Protein AF-A0A4U5NEW1-F1 (afdb_monomer_lite)

Foldseek 3Di:
DCVVVLVVLVVLLVVLVVVLVVLVCQQQDFALDQDQPPPVDDPDRPRGRHGLQDDDDPDPDDDDPDDPVVSVVSSVVVVVPDDPLSVLLVVLSVVLSVLSVVLNVLSVVQSVPPPPNDPSVVVNVVSVVSSVVSNVSSVVSSVVVVVVVD

pLDDT: mean 70.05, std 15.74, range [39.03, 91.56]

Secondary structure (DSSP, 8-state):
--HHHHHHHHHHHHHHHHHHHHHHHHHHSTTSEEE----SSS-----EEEPTT----S--SS-----HHHHHHHHHHHHHTS-HHHHHHHHHHHHHHHHHHHHHHHHHHHHH-TT--TTTTTHHHHHHHHHHHHHHHHHHHHHHHHHHT-

Organism: Steinernema carpocapsae (NCBI:txid34508)

Structure (mmCIF, N/CA/C/O backbone):
data_AF-A0A4U5NEW1-F1
#
_entry.id   AF-A0A4U5NEW1-F1
#
loop_
_atom_site.group_PDB
_atom_site.id
_atom_site.type_symbol
_atom_site.label_atom_id
_atom_site.label_alt_id
_atom_site.label_comp_id
_atom_site.label_asym_id
_atom_site.label_entity_id
_atom_site.label_seq_id
_atom_site.pdbx_PDB_ins_code
_atom_site.Cartn_x
_atom_site.Cartn_y
_atom_site.Cartn_z
_atom_site.occupancy
_atom_site.B_iso_or_equiv
_atom_site.auth_seq_id
_atom_site.auth_comp_id
_atom_site.auth_asym_id
_atom_site.auth_atom_id
_atom_site.pdbx_PDB_model_num
ATOM 1 N N . MET A 1 1 ? -23.342 -4.145 26.978 1.00 48.12 1 MET A N 1
ATOM 2 C CA . MET A 1 1 ? -23.518 -4.349 25.518 1.00 48.12 1 MET A CA 1
ATOM 3 C C . MET A 1 1 ? -22.316 -3.891 24.665 1.00 48.12 1 MET A C 1
ATOM 5 O O . MET A 1 1 ? -22.444 -3.821 23.452 1.00 48.12 1 MET A O 1
ATOM 9 N N . CYS A 1 2 ? -21.121 -3.657 25.234 1.00 52.91 2 CYS A N 1
ATOM 10 C CA . CYS A 1 2 ? -19.933 -3.249 24.455 1.00 52.91 2 CYS A CA 1
ATOM 11 C C . CYS A 1 2 ? -19.065 -4.418 23.948 1.00 52.91 2 CYS A C 1
ATOM 13 O O . CYS A 1 2 ? -18.271 -4.227 23.031 1.00 52.91 2 CYS A O 1
ATOM 15 N N . ILE A 1 3 ? -19.235 -5.623 24.505 1.00 52.75 3 ILE A N 1
ATOM 16 C CA . ILE A 1 3 ? -18.401 -6.805 24.215 1.00 52.75 3 ILE A CA 1
ATOM 17 C C . ILE A 1 3 ? -18.507 -7.270 22.756 1.00 52.75 3 ILE A C 1
ATOM 19 O O . ILE A 1 3 ? -17.480 -7.499 22.122 1.00 52.75 3 ILE A O 1
ATOM 23 N N . CYS A 1 4 ? -19.714 -7.313 22.178 1.00 54.91 4 CYS A N 1
ATOM 24 C CA . CYS A 1 4 ? -19.883 -7.719 20.777 1.00 54.91 4 CYS A CA 1
ATOM 25 C C . CYS A 1 4 ? -19.246 -6.721 19.797 1.00 54.91 4 CYS A C 1
ATOM 27 O O . CYS A 1 4 ? -18.797 -7.101 18.721 1.00 54.91 4 CYS A O 1
ATOM 29 N N . SER A 1 5 ? -19.169 -5.442 20.174 1.00 67.88 5 SER A N 1
ATOM 30 C CA . SER A 1 5 ? -18.592 -4.411 19.314 1.00 67.88 5 SER A CA 1
ATOM 31 C C . SER A 1 5 ? -17.078 -4.260 19.488 1.00 67.88 5 SER A C 1
ATOM 33 O O . SER A 1 5 ? -16.400 -3.857 18.548 1.00 67.88 5 SER A O 1
ATOM 35 N N . PHE A 1 6 ? -16.534 -4.644 20.645 1.00 70.69 6 PHE A N 1
ATOM 36 C CA . PHE A 1 6 ? -15.090 -4.74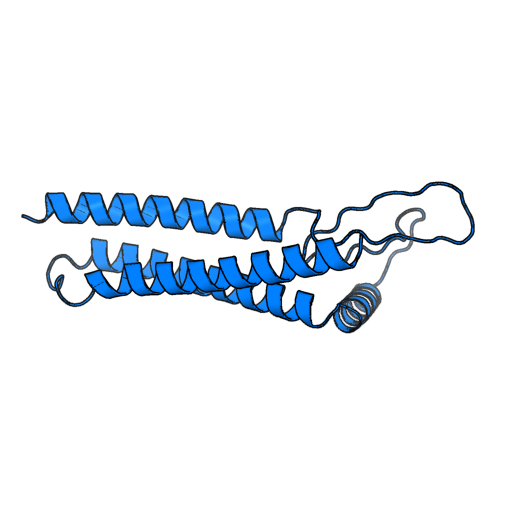6 20.852 1.00 70.69 6 PHE A CA 1
ATOM 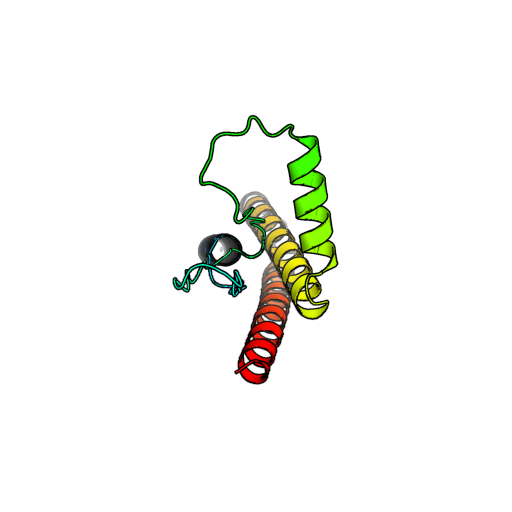37 C C . PHE A 1 6 ? -14.489 -5.875 20.009 1.00 70.69 6 PHE A C 1
ATOM 39 O O . PHE A 1 6 ? -13.504 -5.659 19.311 1.00 70.69 6 PHE A O 1
ATOM 46 N N . LEU A 1 7 ? -15.134 -7.049 19.987 1.00 77.75 7 LEU A N 1
ATOM 47 C CA . LEU A 1 7 ? -14.669 -8.184 19.185 1.00 77.75 7 LEU A CA 1
ATOM 48 C C . LEU A 1 7 ? -14.633 -7.843 17.685 1.00 77.75 7 LEU A C 1
ATOM 50 O O . LEU A 1 7 ? -13.648 -8.136 17.015 1.00 77.75 7 LEU A O 1
ATOM 54 N N . GLY A 1 8 ? -15.655 -7.144 17.177 1.00 76.50 8 GLY A N 1
ATOM 55 C CA . GLY A 1 8 ? -15.681 -6.671 15.789 1.00 76.50 8 GLY A CA 1
ATOM 56 C C . GLY A 1 8 ? -14.566 -5.670 15.457 1.00 76.50 8 GLY A C 1
ATOM 57 O O . GLY A 1 8 ? -13.938 -5.788 14.409 1.00 76.50 8 GLY A O 1
ATOM 58 N N . GLN A 1 9 ? -14.269 -4.724 16.356 1.00 77.38 9 GLN A N 1
ATOM 59 C CA . GLN A 1 9 ? -13.165 -3.769 16.172 1.00 77.38 9 GLN A CA 1
ATOM 60 C C . GLN A 1 9 ? -11.793 -4.455 16.204 1.00 77.38 9 GLN A C 1
ATOM 62 O O . GLN A 1 9 ? -10.928 -4.107 15.404 1.00 77.38 9 GLN A O 1
ATOM 67 N N . VAL A 1 10 ? -11.600 -5.449 17.078 1.00 83.69 10 VAL A N 1
ATOM 68 C CA . VAL A 1 10 ? -10.350 -6.225 17.158 1.00 83.69 10 VAL A CA 1
ATOM 69 C C . VAL A 1 10 ? -10.138 -7.051 15.892 1.00 83.69 10 VAL A C 1
ATOM 71 O O . VAL A 1 10 ? -9.051 -7.018 15.321 1.00 83.69 10 VAL A O 1
ATOM 74 N N . VAL A 1 11 ? -11.174 -7.750 15.415 1.00 86.50 11 VAL A N 1
ATOM 75 C CA . VAL A 1 11 ? -11.093 -8.538 14.175 1.00 86.50 11 VAL A CA 1
ATOM 76 C C . VAL A 1 11 ? -10.828 -7.632 12.973 1.00 86.50 11 VAL A C 1
ATOM 78 O O . VAL A 1 11 ? -9.959 -7.939 12.162 1.00 86.50 11 VAL A O 1
ATOM 81 N N . PHE A 1 12 ? -11.515 -6.490 12.874 1.00 84.12 12 PHE A N 1
ATOM 82 C CA . PHE A 1 12 ? -11.267 -5.519 11.808 1.00 84.12 12 PHE A CA 1
ATOM 83 C C . PHE A 1 12 ? -9.840 -4.960 11.860 1.00 84.12 12 PHE A C 1
ATOM 85 O O . PHE A 1 12 ? -9.159 -4.928 10.840 1.00 84.12 12 PHE A O 1
ATOM 92 N N . GLY A 1 13 ? -9.361 -4.571 13.045 1.00 85.12 13 GLY A N 1
ATOM 93 C CA . GLY A 1 13 ? -7.995 -4.084 13.227 1.00 85.12 13 GLY A CA 1
ATOM 94 C C . GLY A 1 13 ? -6.949 -5.124 12.824 1.00 85.12 13 GLY A C 1
ATOM 95 O O . GLY A 1 13 ? -6.005 -4.791 12.113 1.00 85.12 13 GLY A O 1
ATOM 96 N N . ALA A 1 14 ? -7.145 -6.391 13.205 1.00 88.88 14 ALA A N 1
ATOM 97 C CA . ALA A 1 14 ? -6.269 -7.490 12.804 1.00 88.88 14 ALA A CA 1
ATOM 98 C C . ALA A 1 14 ? -6.264 -7.697 11.280 1.00 88.88 14 ALA A C 1
ATOM 100 O O . ALA A 1 14 ? -5.195 -7.812 10.684 1.00 88.88 14 ALA A O 1
ATOM 101 N N . LEU A 1 15 ? -7.437 -7.686 10.639 1.00 88.81 15 LEU A N 1
ATOM 102 C CA . LEU A 1 15 ? -7.554 -7.795 9.182 1.00 88.81 15 LEU A CA 1
ATOM 103 C C . LEU A 1 15 ? -6.855 -6.638 8.458 1.00 88.81 15 LEU A C 1
ATOM 105 O O . LEU A 1 15 ? -6.128 -6.878 7.498 1.00 88.81 15 LEU A O 1
ATOM 109 N N . MET A 1 16 ? -7.020 -5.402 8.933 1.00 86.19 16 MET A N 1
ATOM 110 C CA . MET A 1 16 ? -6.350 -4.232 8.352 1.00 86.19 16 MET A CA 1
ATOM 111 C C . MET A 1 16 ? -4.830 -4.282 8.541 1.00 86.19 16 MET A C 1
ATOM 113 O O . MET A 1 16 ? -4.093 -3.878 7.649 1.00 86.19 16 MET A O 1
ATOM 117 N N . LEU A 1 17 ? -4.344 -4.821 9.664 1.00 89.81 17 LEU A N 1
ATOM 118 C CA . LEU A 1 17 ? -2.912 -5.049 9.887 1.00 89.81 17 LEU A CA 1
ATOM 119 C C . LEU A 1 17 ? -2.332 -6.055 8.887 1.00 89.81 17 LEU A C 1
ATOM 121 O O . LEU A 1 17 ? -1.254 -5.831 8.338 1.00 89.81 17 LEU A O 1
ATOM 125 N N . VAL A 1 18 ? -3.055 -7.149 8.632 1.00 91.56 18 VAL A N 1
ATOM 126 C CA . VAL A 1 18 ? -2.673 -8.140 7.618 1.00 91.56 18 VAL A CA 1
ATOM 127 C C . VAL A 1 18 ? -2.684 -7.515 6.223 1.00 91.56 18 VAL A C 1
ATOM 129 O O . VAL A 1 18 ? -1.733 -7.719 5.472 1.00 91.56 18 VAL A O 1
ATOM 132 N N . ALA A 1 19 ? -3.710 -6.726 5.890 1.00 88.62 19 ALA A N 1
ATOM 133 C CA . ALA A 1 19 ? -3.795 -6.018 4.613 1.00 88.62 19 ALA A CA 1
ATOM 134 C C . ALA A 1 19 ? -2.608 -5.066 4.413 1.00 88.62 19 ALA A C 1
ATOM 136 O O . ALA A 1 19 ? -1.917 -5.177 3.408 1.00 88.62 19 ALA A O 1
ATOM 137 N N . LEU A 1 20 ? -2.285 -4.240 5.411 1.00 89.38 20 LEU A N 1
ATOM 138 C CA . LEU A 1 20 ? -1.128 -3.344 5.366 1.00 89.38 20 LEU A CA 1
ATOM 139 C C . LEU A 1 20 ? 0.189 -4.110 5.207 1.00 89.38 20 LEU A C 1
ATOM 141 O O . LEU A 1 20 ? 1.051 -3.713 4.422 1.00 89.38 20 LEU A O 1
ATOM 145 N N . GLY A 1 21 ? 0.342 -5.237 5.907 1.00 90.88 21 GLY A N 1
ATOM 146 C CA . GLY A 1 21 ? 1.490 -6.125 5.739 1.00 90.88 21 GLY A CA 1
ATOM 147 C C . GLY A 1 21 ? 1.609 -6.648 4.307 1.00 90.88 21 GLY A C 1
ATOM 148 O O . GLY A 1 21 ? 2.686 -6.582 3.719 1.00 90.88 21 GLY A O 1
ATOM 149 N N . LEU A 1 22 ? 0.505 -7.109 3.717 1.00 89.38 22 LEU A N 1
ATOM 150 C CA . LEU A 1 22 ? 0.462 -7.572 2.329 1.00 89.38 22 LEU A CA 1
ATOM 151 C C . LEU A 1 22 ? 0.746 -6.440 1.336 1.00 89.38 22 LEU A C 1
ATOM 153 O O . LEU A 1 22 ? 1.521 -6.645 0.404 1.00 89.38 22 LEU A O 1
ATOM 157 N N . THR A 1 23 ? 0.184 -5.249 1.543 1.00 87.56 23 THR A N 1
ATOM 158 C CA . THR A 1 23 ? 0.423 -4.072 0.702 1.00 87.56 23 THR A CA 1
ATOM 159 C C . THR A 1 23 ? 1.901 -3.688 0.742 1.00 87.56 23 THR A C 1
ATOM 161 O O . THR A 1 23 ? 2.528 -3.588 -0.312 1.00 87.56 23 THR A O 1
ATOM 164 N N . LEU A 1 24 ? 2.512 -3.588 1.928 1.00 87.31 24 LEU A N 1
ATOM 165 C CA . LEU A 1 24 ? 3.947 -3.328 2.070 1.00 87.31 24 LEU A CA 1
ATOM 166 C C . LEU A 1 24 ? 4.787 -4.415 1.401 1.00 87.31 24 LEU A C 1
ATOM 168 O O . LEU A 1 24 ? 5.634 -4.100 0.568 1.00 87.31 24 LEU A O 1
ATOM 172 N N . VAL A 1 25 ? 4.537 -5.691 1.703 1.00 86.75 25 VAL A N 1
ATOM 173 C CA . VAL A 1 25 ? 5.268 -6.803 1.079 1.00 86.75 25 VAL A CA 1
ATOM 174 C C . VAL A 1 25 ? 5.137 -6.740 -0.437 1.00 86.75 25 VAL A C 1
ATOM 176 O O . VAL A 1 25 ? 6.139 -6.908 -1.122 1.00 86.75 25 VAL A O 1
ATOM 179 N N . SER A 1 26 ? 3.959 -6.426 -0.980 1.00 82.62 26 SER A N 1
ATOM 180 C CA . SER A 1 26 ? 3.765 -6.294 -2.425 1.00 82.62 26 SER A CA 1
ATOM 181 C C . SER A 1 26 ? 4.604 -5.162 -3.019 1.00 82.62 26 SER A C 1
ATOM 183 O O . SER A 1 26 ? 5.227 -5.362 -4.056 1.00 82.62 26 SER A O 1
ATOM 185 N N . ILE A 1 27 ? 4.713 -4.022 -2.333 1.00 80.00 27 ILE A N 1
ATOM 186 C CA . ILE A 1 27 ? 5.537 -2.880 -2.751 1.00 80.00 27 ILE A CA 1
ATOM 187 C C . ILE A 1 27 ? 7.027 -3.260 -2.771 1.00 80.00 27 ILE A C 1
ATOM 189 O O . ILE A 1 27 ? 7.764 -2.880 -3.687 1.00 80.00 27 ILE A O 1
ATOM 193 N N . PHE A 1 28 ? 7.460 -4.027 -1.768 1.00 75.31 28 PHE A N 1
ATOM 194 C CA . PHE A 1 28 ? 8.837 -4.497 -1.620 1.00 75.31 28 PHE A CA 1
ATOM 195 C C . PHE A 1 28 ? 9.162 -5.720 -2.484 1.00 75.31 28 PHE A C 1
ATOM 197 O O . PHE A 1 28 ? 10.338 -6.000 -2.712 1.00 75.31 28 PHE A O 1
ATOM 204 N N . THR A 1 29 ? 8.155 -6.443 -2.974 1.00 77.56 29 THR A N 1
ATOM 205 C CA . THR A 1 29 ? 8.364 -7.684 -3.719 1.00 77.56 29 THR A CA 1
ATOM 206 C C . THR A 1 29 ? 9.011 -7.379 -5.071 1.00 77.56 29 THR A C 1
ATOM 208 O O . THR A 1 29 ? 8.450 -6.614 -5.862 1.00 77.56 29 THR A O 1
ATOM 211 N N . PRO A 1 30 ? 10.178 -7.976 -5.371 1.00 62.28 30 PRO A N 1
ATOM 212 C CA . PRO A 1 30 ? 10.779 -7.887 -6.690 1.00 62.28 30 PRO A CA 1
ATOM 213 C C . PRO A 1 30 ? 9.932 -8.673 -7.695 1.00 62.28 30 PRO A C 1
ATOM 215 O O . PRO A 1 30 ? 9.665 -9.854 -7.493 1.00 62.28 30 PRO A O 1
ATOM 218 N N . GLY A 1 31 ? 9.503 -8.033 -8.783 1.00 64.12 31 GLY A N 1
ATOM 219 C CA . GLY A 1 31 ? 8.682 -8.692 -9.808 1.00 64.12 31 GLY A CA 1
ATOM 220 C C . GLY A 1 31 ? 7.733 -7.775 -10.571 1.00 64.12 31 GLY A C 1
ATOM 221 O O . GLY A 1 31 ? 7.119 -8.214 -11.538 1.00 64.12 31 GLY A O 1
ATOM 222 N N . TRP A 1 32 ? 7.627 -6.502 -10.182 1.00 63.62 32 TRP A N 1
ATOM 223 C CA . TRP A 1 32 ? 6.761 -5.547 -10.872 1.00 63.62 32 TRP A CA 1
ATOM 224 C C . TRP A 1 32 ? 7.306 -5.154 -12.244 1.00 63.62 32 TRP A C 1
ATOM 226 O O . TRP A 1 32 ? 6.544 -5.027 -13.199 1.00 63.62 32 TRP A O 1
ATOM 236 N N . SER A 1 33 ? 8.620 -5.003 -12.376 1.00 56.47 33 SER A N 1
ATOM 237 C CA . SER A 1 33 ? 9.273 -4.750 -13.657 1.00 56.47 33 SER A CA 1
ATOM 238 C C . SER A 1 33 ? 10.390 -5.763 -13.886 1.00 56.47 33 SER A C 1
ATOM 240 O O . SER A 1 33 ? 11.241 -5.991 -13.025 1.00 56.47 33 SER A O 1
ATOM 242 N N . GLN A 1 34 ? 10.376 -6.379 -15.069 1.00 52.97 34 GLN A N 1
ATOM 243 C CA . GLN A 1 34 ? 11.528 -7.105 -15.590 1.00 52.97 34 GLN A CA 1
ATOM 244 C C . GLN A 1 34 ? 12.299 -6.134 -16.472 1.00 52.97 34 GLN A C 1
ATOM 246 O O . GLN A 1 34 ? 11.890 -5.840 -17.597 1.00 52.97 34 GLN A O 1
ATOM 251 N N . LEU A 1 35 ? 13.395 -5.589 -15.951 1.00 51.41 35 LEU A N 1
ATOM 252 C CA . LEU A 1 35 ? 14.343 -4.884 -16.801 1.00 51.41 35 LEU A CA 1
ATOM 253 C C . LEU A 1 35 ? 15.081 -5.949 -17.609 1.00 51.41 35 LEU A C 1
ATOM 255 O O . LEU A 1 35 ? 15.934 -6.663 -17.089 1.00 51.41 35 LEU A O 1
ATOM 259 N N . LYS A 1 36 ? 14.732 -6.074 -18.890 1.00 41.78 36 LYS A N 1
ATOM 260 C CA . LYS A 1 36 ? 15.524 -6.848 -19.841 1.00 41.78 36 LYS A CA 1
ATOM 261 C C . LYS A 1 36 ? 16.776 -6.030 -20.150 1.00 41.78 36 LYS A C 1
ATOM 263 O O . LYS A 1 36 ? 16.767 -5.219 -21.075 1.00 41.78 36 LYS A O 1
ATOM 268 N N . ALA A 1 37 ? 17.824 -6.194 -19.348 1.00 44.44 37 ALA A N 1
ATOM 269 C CA . ALA A 1 37 ? 19.137 -5.651 -19.659 1.00 44.44 37 ALA A CA 1
ATOM 270 C C . ALA A 1 37 ? 19.623 -6.316 -20.956 1.00 44.44 37 ALA A C 1
ATOM 272 O O . ALA A 1 37 ? 20.138 -7.428 -20.956 1.00 44.44 37 ALA A O 1
ATOM 273 N N . THR A 1 38 ? 19.372 -5.668 -22.096 1.00 39.03 38 THR A N 1
ATOM 274 C CA . THR A 1 38 ? 19.997 -6.044 -23.365 1.00 39.03 38 THR A CA 1
ATOM 275 C C . THR A 1 38 ? 21.358 -5.374 -23.372 1.00 39.03 38 THR A C 1
ATOM 277 O O . THR A 1 38 ? 21.545 -4.318 -23.969 1.00 39.03 38 THR A O 1
ATOM 280 N N . SER A 1 39 ? 22.291 -5.959 -22.628 1.00 42.78 39 SER A N 1
ATOM 281 C CA . SER A 1 39 ? 23.706 -5.694 -22.827 1.00 42.78 39 SER A CA 1
ATOM 282 C C . SER A 1 39 ? 24.051 -6.321 -24.170 1.00 42.78 39 SER A C 1
ATOM 284 O O . SER A 1 39 ? 24.006 -7.538 -24.328 1.00 42.78 39 SER A O 1
ATOM 286 N N . THR A 1 40 ? 24.308 -5.494 -25.179 1.00 42.22 40 THR A N 1
ATOM 287 C CA . THR A 1 40 ? 24.610 -5.922 -26.555 1.00 42.22 40 THR A CA 1
ATOM 288 C C . THR A 1 40 ? 25.927 -6.701 -26.680 1.00 42.22 40 THR A C 1
ATOM 290 O O . THR A 1 40 ? 26.325 -7.051 -27.783 1.00 42.22 40 THR A O 1
ATOM 293 N N . ASP A 1 41 ? 26.590 -7.007 -25.570 1.00 42.91 41 ASP A N 1
ATOM 294 C CA . ASP A 1 41 ? 27.823 -7.770 -25.493 1.00 42.91 41 ASP A CA 1
ATOM 295 C C . ASP A 1 41 ? 27.790 -8.523 -24.150 1.00 42.91 41 ASP A C 1
ATOM 297 O O . ASP A 1 41 ? 27.515 -7.910 -23.123 1.00 42.91 41 ASP A O 1
ATOM 301 N N . ILE A 1 42 ? 28.044 -9.836 -24.155 1.00 44.38 42 ILE A N 1
ATOM 302 C CA . ILE A 1 42 ? 27.890 -10.817 -23.052 1.00 44.38 42 ILE A CA 1
ATOM 303 C C . ILE A 1 42 ? 26.503 -11.498 -23.013 1.00 44.38 42 ILE A C 1
ATOM 305 O O . ILE A 1 42 ? 25.493 -10.983 -22.536 1.00 44.38 42 ILE A O 1
ATOM 309 N N . LYS A 1 43 ? 26.489 -12.736 -23.519 1.00 42.75 43 LYS A N 1
ATOM 310 C CA . LYS A 1 43 ? 25.384 -13.699 -23.473 1.00 42.75 43 LYS A CA 1
ATOM 311 C C . LYS A 1 43 ? 25.115 -14.172 -22.036 1.00 42.75 43 LYS A C 1
ATOM 313 O O . LYS A 1 43 ? 25.482 -15.288 -21.696 1.00 42.75 43 LYS A O 1
ATOM 318 N N . GLU A 1 44 ? 24.431 -13.389 -21.218 1.00 42.38 44 GLU A N 1
ATOM 319 C CA . GLU A 1 44 ? 23.719 -13.948 -20.065 1.00 42.38 44 GLU A CA 1
ATOM 320 C C . GLU A 1 44 ? 22.518 -13.067 -19.729 1.00 42.38 44 GLU A C 1
ATOM 322 O O . GLU A 1 44 ? 22.641 -11.903 -19.359 1.00 42.38 44 GLU A O 1
ATOM 327 N N . VAL A 1 45 ? 21.322 -13.608 -19.963 1.00 43.75 45 VAL A N 1
ATOM 328 C CA . VAL A 1 45 ? 20.057 -12.921 -19.698 1.00 43.75 45 VAL A CA 1
ATOM 329 C C . VAL A 1 45 ? 19.792 -13.026 -18.199 1.00 43.75 45 VAL A C 1
ATOM 331 O O . VAL A 1 45 ? 19.116 -13.948 -17.745 1.00 43.75 45 VAL A O 1
ATOM 334 N N . GLU A 1 46 ? 20.345 -12.107 -17.412 1.00 47.53 46 GLU A N 1
ATOM 335 C CA . GLU A 1 46 ? 20.000 -12.010 -15.996 1.00 47.53 46 GLU A CA 1
ATOM 336 C C . GLU A 1 46 ? 18.597 -11.393 -15.865 1.00 47.53 46 GLU A C 1
ATOM 338 O O . GLU A 1 46 ? 18.372 -10.208 -16.119 1.00 47.53 46 GLU A O 1
ATOM 343 N N . HIS A 1 47 ? 17.612 -12.217 -15.499 1.00 43.81 47 HIS A N 1
ATOM 344 C CA . HIS A 1 47 ? 16.268 -11.758 -15.149 1.00 43.81 47 HIS A CA 1
ATOM 345 C C . HIS A 1 47 ? 16.304 -11.075 -13.777 1.00 43.81 47 HIS A C 1
ATOM 347 O O . HIS A 1 47 ? 15.985 -11.681 -12.752 1.00 43.81 47 HIS A O 1
ATOM 353 N N . ILE A 1 48 ? 16.689 -9.801 -13.742 1.00 53.44 48 ILE A N 1
ATOM 354 C CA . ILE A 1 48 ? 16.638 -9.015 -12.510 1.00 53.44 48 ILE A CA 1
ATOM 355 C C . ILE A 1 48 ? 15.182 -8.598 -12.284 1.00 53.44 48 ILE A C 1
ATOM 357 O O . ILE A 1 48 ? 14.623 -7.779 -13.015 1.00 53.44 48 ILE A O 1
ATOM 361 N N . ASN A 1 49 ? 14.551 -9.190 -11.273 1.00 53.50 49 ASN A N 1
ATOM 362 C CA . ASN A 1 49 ? 13.239 -8.771 -10.794 1.00 53.50 49 ASN A CA 1
ATOM 363 C C . ASN A 1 49 ? 13.437 -7.548 -9.888 1.00 53.50 49 ASN A C 1
ATOM 365 O O . ASN A 1 49 ? 14.103 -7.656 -8.858 1.00 53.50 49 ASN A O 1
ATOM 369 N N . LEU A 1 50 ? 12.883 -6.386 -10.248 1.00 60.84 50 LEU A N 1
ATOM 370 C CA . LEU A 1 50 ? 12.934 -5.195 -9.392 1.00 60.84 50 LEU A CA 1
ATOM 371 C C . LEU A 1 50 ? 11.600 -4.967 -8.678 1.00 60.84 50 LEU A C 1
ATOM 373 O O . LEU A 1 50 ? 10.520 -5.270 -9.199 1.00 60.84 50 LEU A O 1
ATOM 377 N N . GLY A 1 51 ? 11.696 -4.464 -7.445 1.00 60.16 51 GLY A N 1
ATOM 378 C CA . GLY A 1 51 ? 10.549 -3.967 -6.688 1.00 60.16 51 GLY A CA 1
ATOM 379 C C . GLY A 1 51 ? 10.105 -2.603 -7.214 1.00 60.16 51 GLY A C 1
ATOM 380 O O . GLY A 1 51 ? 10.890 -1.891 -7.838 1.00 60.16 51 GLY A O 1
ATOM 381 N N . ILE A 1 52 ? 8.859 -2.213 -6.936 1.00 68.31 52 ILE A N 1
ATOM 382 C CA . ILE A 1 52 ? 8.231 -1.012 -7.521 1.00 68.31 52 ILE A CA 1
ATOM 383 C C . ILE A 1 52 ? 8.984 0.295 -7.176 1.00 68.31 52 ILE A C 1
ATOM 385 O O . ILE A 1 52 ? 8.953 1.244 -7.955 1.00 68.31 52 ILE A O 1
ATOM 389 N N . PHE A 1 53 ? 9.678 0.330 -6.029 1.00 63.00 53 PHE A N 1
ATOM 390 C CA . PHE A 1 53 ? 10.471 1.475 -5.551 1.00 63.00 53 PHE A CA 1
ATOM 391 C C . PHE A 1 53 ? 11.989 1.299 -5.667 1.00 63.00 53 PHE A C 1
ATOM 393 O O . PHE A 1 53 ? 12.729 2.252 -5.423 1.00 63.00 53 PHE A O 1
ATOM 400 N N . PHE A 1 54 ? 12.482 0.106 -6.006 1.00 63.97 54 PHE A N 1
ATOM 401 C CA . PHE A 1 54 ? 13.922 -0.125 -6.052 1.00 63.97 54 PHE A CA 1
ATOM 402 C C . PHE A 1 54 ? 14.467 0.239 -7.422 1.00 63.97 54 PHE A C 1
ATOM 404 O O . PHE A 1 54 ? 14.369 -0.533 -8.369 1.00 63.97 54 PHE A O 1
ATOM 411 N N . CYS A 1 55 ? 15.120 1.393 -7.500 1.00 62.94 55 CYS A N 1
ATOM 412 C CA . CYS A 1 55 ? 16.088 1.646 -8.553 1.00 62.94 55 CYS A CA 1
ATOM 413 C C . CYS A 1 55 ? 17.375 0.882 -8.213 1.00 62.94 55 CYS A C 1
ATOM 415 O O . CYS A 1 55 ? 18.141 1.306 -7.346 1.00 62.94 55 CYS A O 1
ATOM 417 N N . ARG A 1 56 ? 17.614 -0.259 -8.871 1.00 54.25 56 ARG A N 1
ATOM 418 C CA . ARG A 1 56 ? 18.907 -0.956 -8.818 1.00 54.25 56 ARG A CA 1
ATOM 419 C C . ARG A 1 56 ? 19.720 -0.553 -10.043 1.00 54.25 56 ARG A C 1
ATOM 421 O O . ARG A 1 56 ? 19.304 -0.811 -11.168 1.00 54.25 56 ARG A O 1
ATOM 428 N N . ASN A 1 57 ? 20.857 0.099 -9.816 1.00 52.16 57 ASN A N 1
ATOM 429 C CA . ASN A 1 57 ? 21.826 0.386 -10.869 1.00 52.16 57 ASN A CA 1
ATOM 430 C C . ASN A 1 57 ? 22.416 -0.954 -11.370 1.00 52.16 57 ASN A C 1
ATOM 432 O O . ASN A 1 57 ? 22.936 -1.700 -10.538 1.00 52.16 57 ASN A O 1
ATOM 436 N N . PRO A 1 58 ? 22.345 -1.305 -12.667 1.00 49.12 58 PRO A N 1
ATOM 437 C CA . PRO A 1 58 ? 22.851 -2.582 -13.192 1.00 49.12 58 PRO A CA 1
ATOM 438 C C . PRO A 1 58 ? 24.388 -2.635 -13.339 1.00 49.12 58 PRO A C 1
ATOM 440 O O . PRO A 1 58 ? 24.903 -3.340 -14.197 1.00 49.12 58 PRO A O 1
ATOM 443 N N . GLY A 1 59 ? 25.138 -1.892 -12.521 1.00 46.25 59 GLY A N 1
ATOM 444 C CA . GLY A 1 59 ? 26.587 -1.729 -12.651 1.00 46.25 59 GLY A CA 1
ATOM 445 C C . GLY A 1 59 ? 27.347 -2.017 -11.363 1.00 46.25 59 GLY A C 1
ATOM 446 O O . GLY A 1 59 ? 28.150 -1.186 -10.959 1.00 46.25 59 GLY A O 1
ATOM 447 N N . ASP A 1 60 ? 27.085 -3.153 -10.711 1.00 44.19 60 ASP A N 1
ATOM 448 C CA . ASP A 1 60 ? 27.883 -3.587 -9.556 1.00 44.19 60 ASP A CA 1
ATOM 449 C C . ASP A 1 60 ? 28.596 -4.914 -9.831 1.00 44.19 60 ASP A C 1
ATOM 451 O O . ASP A 1 60 ? 28.386 -5.945 -9.198 1.00 44.19 60 ASP A O 1
ATOM 455 N N . SER A 1 61 ? 29.475 -4.858 -10.824 1.00 45.69 61 SER A N 1
ATOM 456 C CA . SER A 1 61 ? 30.771 -5.510 -10.719 1.00 45.69 61 SER A CA 1
ATOM 457 C C . SER A 1 61 ? 31.805 -4.456 -11.093 1.00 45.69 61 SER A C 1
ATOM 459 O O . SER A 1 61 ? 31.786 -3.978 -12.225 1.00 45.69 61 SER A O 1
ATOM 461 N N . ILE A 1 62 ? 32.699 -4.144 -10.153 1.00 44.56 62 ILE A N 1
ATOM 462 C CA . ILE A 1 62 ? 33.827 -3.193 -10.207 1.00 44.56 62 ILE A CA 1
ATOM 463 C C . ILE A 1 62 ? 33.573 -1.921 -9.383 1.00 44.56 62 ILE A C 1
ATOM 465 O O . ILE A 1 62 ? 33.098 -0.898 -9.862 1.00 44.56 62 ILE A O 1
ATOM 469 N N . THR A 1 63 ? 33.976 -2.030 -8.112 1.00 45.78 63 THR A N 1
ATOM 470 C CA . THR A 1 63 ? 34.619 -0.997 -7.283 1.00 45.78 63 THR A CA 1
ATOM 471 C C . THR A 1 63 ? 34.675 0.404 -7.893 1.00 45.78 63 THR A C 1
ATOM 473 O O . THR A 1 63 ? 35.680 0.774 -8.501 1.00 45.78 63 THR A O 1
ATOM 476 N N . VAL A 1 64 ? 33.659 1.226 -7.652 1.00 41.59 64 VAL A N 1
ATOM 477 C CA . VAL A 1 64 ? 33.818 2.679 -7.713 1.00 41.59 64 VAL A CA 1
ATOM 478 C C . VAL A 1 64 ? 33.039 3.288 -6.562 1.00 41.59 64 VAL A C 1
ATOM 480 O O . VAL A 1 64 ? 31.836 3.097 -6.426 1.00 41.59 64 VAL A O 1
ATOM 483 N N . THR A 1 65 ? 33.760 4.027 -5.730 1.00 45.31 65 THR A N 1
ATOM 484 C CA . THR A 1 65 ? 33.262 4.985 -4.747 1.00 45.31 65 THR A CA 1
ATOM 485 C C . THR A 1 65 ? 32.302 5.966 -5.434 1.00 45.31 65 THR A C 1
ATOM 487 O O . THR A 1 65 ? 32.726 7.021 -5.899 1.00 45.31 65 THR A O 1
ATOM 490 N N . GLN A 1 66 ? 31.024 5.611 -5.588 1.00 46.44 66 GLN A N 1
ATOM 491 C CA . GLN A 1 66 ? 30.046 6.480 -6.239 1.00 46.44 66 GLN A CA 1
ATOM 492 C C . GLN A 1 66 ? 29.476 7.478 -5.234 1.00 46.44 66 GLN A C 1
ATOM 494 O O . GLN A 1 66 ? 28.861 7.116 -4.231 1.00 46.44 66 GLN A O 1
ATOM 499 N N . SER A 1 67 ? 29.720 8.753 -5.529 1.00 45.56 67 SER A N 1
ATOM 500 C CA . SER A 1 67 ? 29.122 9.899 -4.859 1.00 45.56 67 SER A CA 1
ATOM 501 C C . SER A 1 67 ? 27.597 9.785 -4.873 1.00 45.56 67 SER A C 1
ATOM 503 O O . SER A 1 67 ? 26.988 9.480 -5.897 1.00 45.56 67 SER A O 1
ATOM 505 N N . SER A 1 68 ? 26.958 10.086 -3.744 1.00 51.00 68 SER A N 1
ATOM 506 C CA . SER A 1 68 ? 25.504 10.031 -3.541 1.00 51.00 68 SER A CA 1
ATOM 507 C C . SER A 1 68 ? 24.690 10.880 -4.536 1.00 51.00 68 SER A C 1
ATOM 509 O O . SER A 1 68 ? 23.473 10.718 -4.628 1.00 51.00 68 SER A O 1
ATOM 511 N N . THR A 1 69 ? 25.336 11.800 -5.260 1.00 51.59 69 THR A N 1
ATOM 512 C CA . THR A 1 69 ? 24.734 12.622 -6.319 1.00 51.59 69 THR A CA 1
ATOM 513 C C . THR A 1 69 ? 24.417 11.827 -7.589 1.00 51.59 69 THR A C 1
ATOM 515 O O . THR A 1 69 ? 23.287 11.910 -8.060 1.00 51.59 69 THR A O 1
ATOM 518 N N . ASP A 1 70 ? 25.325 10.980 -8.086 1.00 61.38 70 ASP A N 1
ATOM 519 C CA . ASP A 1 70 ? 25.145 10.266 -9.365 1.00 61.38 70 ASP A CA 1
ATOM 520 C C . ASP A 1 70 ? 24.025 9.212 -9.308 1.00 61.38 70 ASP A C 1
ATOM 522 O O . ASP A 1 70 ? 23.248 9.039 -10.249 1.00 61.38 70 ASP A O 1
ATOM 526 N N . VAL A 1 71 ? 23.871 8.550 -8.156 1.00 62.31 71 VAL A N 1
ATOM 527 C CA . VAL A 1 71 ? 22.803 7.560 -7.926 1.00 62.31 71 VAL A CA 1
ATOM 528 C C . VAL A 1 71 ? 21.420 8.219 -7.942 1.00 62.31 71 VAL A C 1
ATOM 530 O O . VAL A 1 71 ? 20.448 7.639 -8.436 1.00 62.31 71 VAL A O 1
ATOM 533 N N . LYS A 1 72 ? 21.312 9.445 -7.415 1.00 64.31 72 LYS A N 1
ATOM 534 C CA . LYS A 1 72 ? 20.048 10.188 -7.367 1.00 64.31 72 LYS A CA 1
ATOM 535 C C . LYS A 1 72 ? 19.616 10.632 -8.762 1.00 64.31 72 LYS A C 1
ATOM 537 O O . LYS A 1 72 ? 18.429 10.536 -9.074 1.00 64.31 72 LYS A O 1
ATOM 542 N N . ASP A 1 73 ? 20.558 11.065 -9.593 1.00 72.81 73 ASP A N 1
ATOM 543 C CA . ASP A 1 73 ? 20.286 11.466 -10.975 1.00 72.81 73 ASP A CA 1
ATOM 544 C C . ASP A 1 73 ? 19.922 10.264 -11.858 1.00 72.81 73 ASP A C 1
ATOM 546 O O . ASP A 1 73 ? 18.960 10.337 -12.627 1.00 72.81 73 ASP A O 1
ATOM 550 N N . PHE A 1 74 ? 20.580 9.116 -11.665 1.00 69.25 74 PHE A N 1
ATOM 551 C CA . PHE A 1 74 ? 20.210 7.869 -12.340 1.00 69.25 74 PHE A CA 1
ATOM 552 C C . PHE A 1 74 ? 18.796 7.401 -11.962 1.00 69.25 74 PHE A C 1
ATOM 554 O O . PHE A 1 74 ? 17.981 7.089 -12.830 1.00 69.25 74 PHE A O 1
ATOM 561 N N . CYS A 1 75 ? 18.469 7.411 -10.667 1.00 72.25 75 CYS A N 1
ATOM 562 C CA . CYS A 1 75 ? 17.148 7.021 -10.173 1.00 72.25 75 CYS A CA 1
ATOM 563 C C . CYS A 1 75 ? 16.048 7.967 -10.665 1.00 72.25 75 CYS A C 1
ATOM 565 O O . CYS A 1 75 ? 14.958 7.529 -11.035 1.00 72.25 75 CYS A O 1
ATOM 567 N N . LYS A 1 76 ? 16.347 9.267 -10.740 1.00 73.38 76 LYS A N 1
ATOM 568 C CA . LYS A 1 76 ? 15.432 10.263 -11.293 1.00 73.38 76 LYS A CA 1
ATOM 569 C C . LYS A 1 76 ? 15.177 10.029 -12.781 1.00 73.38 76 LYS A C 1
ATOM 571 O O . LYS A 1 76 ? 14.025 10.034 -13.200 1.00 73.38 76 LYS A O 1
ATOM 576 N N . HIS A 1 77 ? 16.221 9.738 -13.557 1.00 72.44 77 HIS A N 1
ATOM 577 C CA . HIS A 1 77 ? 16.084 9.431 -14.979 1.00 72.44 77 HIS A CA 1
ATOM 578 C C . HIS A 1 77 ? 15.310 8.129 -15.234 1.00 72.44 77 HIS A C 1
ATOM 580 O O . HIS A 1 77 ? 14.450 8.077 -16.114 1.00 72.44 77 HIS A O 1
ATOM 586 N N . TRP A 1 78 ? 15.564 7.092 -14.433 1.00 74.88 78 TRP A N 1
ATOM 587 C CA . TRP A 1 78 ? 14.803 5.843 -14.466 1.00 74.88 78 TRP A CA 1
ATOM 588 C C . TRP A 1 78 ? 13.325 6.070 -14.130 1.00 74.88 78 TRP A C 1
ATOM 590 O O . TRP A 1 78 ? 12.445 5.600 -14.852 1.00 74.88 78 TRP A O 1
ATOM 600 N N . TRP A 1 79 ? 13.047 6.841 -13.074 1.00 75.06 79 TRP A N 1
ATOM 601 C CA . TRP A 1 79 ? 11.687 7.193 -12.682 1.00 75.06 79 TRP A CA 1
ATOM 602 C C . TRP A 1 79 ? 10.976 7.981 -13.778 1.00 75.06 79 TRP A C 1
ATOM 604 O O . TRP A 1 79 ? 9.804 7.739 -14.053 1.00 75.06 79 TRP A O 1
ATOM 614 N N . ASP A 1 80 ? 11.660 8.909 -14.442 1.00 78.75 80 ASP A N 1
ATOM 615 C CA . ASP A 1 80 ? 11.079 9.705 -15.520 1.00 78.75 80 ASP A CA 1
ATOM 616 C C . ASP A 1 80 ? 10.765 8.879 -16.774 1.00 78.75 80 ASP A C 1
ATOM 618 O O . ASP A 1 80 ? 9.718 9.110 -17.379 1.00 78.75 80 ASP A O 1
ATOM 622 N N . ASN A 1 81 ? 11.566 7.854 -17.078 1.00 76.12 81 ASN A N 1
ATOM 623 C CA . ASN A 1 81 ? 11.324 6.900 -18.170 1.00 76.12 81 ASN A CA 1
ATOM 624 C C . ASN A 1 81 ? 10.288 5.803 -17.850 1.00 76.12 81 ASN A C 1
ATOM 626 O O . ASN A 1 81 ? 9.936 5.007 -18.724 1.00 76.12 81 ASN A O 1
ATOM 630 N N . LEU A 1 82 ? 9.786 5.730 -16.615 1.00 70.88 82 LEU A N 1
ATOM 631 C CA . LEU A 1 82 ? 8.785 4.740 -16.230 1.00 70.88 82 LEU A CA 1
ATOM 632 C C . LEU A 1 82 ? 7.436 5.024 -16.914 1.00 70.88 82 LEU A C 1
ATOM 634 O O . LEU A 1 82 ? 6.980 6.170 -16.959 1.00 70.88 82 LEU A O 1
ATOM 638 N N . SER A 1 83 ? 6.759 3.972 -17.390 1.00 71.19 83 SER A N 1
ATOM 639 C CA . SER A 1 83 ? 5.441 4.106 -18.026 1.00 71.19 83 SER A CA 1
ATOM 640 C C . SER A 1 83 ? 4.443 4.843 -17.120 1.00 71.19 83 SER A C 1
ATOM 642 O O . SER A 1 83 ? 4.379 4.610 -15.908 1.00 71.19 83 SER A O 1
ATOM 644 N N . GLY A 1 84 ? 3.632 5.731 -17.709 1.00 74.69 84 GLY A N 1
ATOM 645 C CA . GLY A 1 84 ? 2.659 6.536 -16.958 1.00 74.69 84 GLY A CA 1
ATOM 646 C C . GLY A 1 84 ? 1.674 5.684 -16.148 1.00 74.69 84 GLY A C 1
ATOM 647 O O . GLY A 1 84 ? 1.327 6.033 -15.021 1.00 74.69 84 GLY A O 1
ATOM 648 N N . SER A 1 85 ? 1.299 4.515 -16.674 1.00 71.62 85 SER A N 1
ATOM 649 C CA . SER A 1 85 ? 0.454 3.538 -15.981 1.00 71.62 85 SER A CA 1
ATOM 650 C C . SER A 1 85 ? 1.109 3.001 -14.710 1.00 71.62 85 SER A C 1
ATOM 652 O O . SER A 1 85 ? 0.438 2.866 -13.691 1.00 71.62 85 SER A O 1
ATOM 654 N N . MET A 1 86 ? 2.419 2.749 -14.726 1.00 73.62 86 MET A N 1
ATOM 655 C CA . MET A 1 86 ? 3.137 2.259 -13.551 1.00 73.62 86 MET A CA 1
ATOM 656 C C . MET A 1 86 ? 3.307 3.355 -12.493 1.00 73.62 86 MET A C 1
ATOM 658 O O . MET A 1 86 ? 3.115 3.085 -11.312 1.00 73.62 86 MET A O 1
ATOM 662 N N . LYS A 1 87 ? 3.537 4.613 -12.897 1.00 79.94 87 LYS A N 1
ATOM 663 C CA . LYS A 1 87 ? 3.511 5.761 -11.968 1.00 79.94 87 LYS A CA 1
ATOM 664 C C . LYS A 1 87 ? 2.162 5.893 -11.258 1.00 79.94 87 LYS A C 1
ATOM 666 O O . LYS A 1 87 ? 2.125 6.127 -10.052 1.00 79.94 87 LYS A O 1
ATOM 671 N N . ALA A 1 88 ? 1.062 5.705 -11.989 1.00 83.25 88 ALA A N 1
ATOM 672 C CA . ALA A 1 88 ? -0.285 5.742 -11.424 1.00 83.25 88 ALA A CA 1
ATOM 673 C C . ALA A 1 88 ? -0.531 4.599 -10.422 1.00 83.25 88 ALA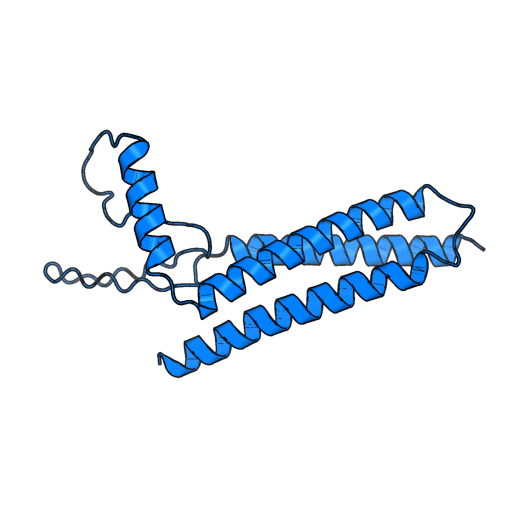 A C 1
ATOM 675 O O . ALA A 1 88 ? -1.098 4.839 -9.357 1.00 83.25 88 ALA A O 1
ATOM 676 N N . VAL A 1 89 ? -0.061 3.383 -10.725 1.00 83.56 89 VAL A N 1
ATOM 677 C CA . VAL A 1 89 ? -0.112 2.226 -9.809 1.00 83.56 89 VAL A CA 1
ATOM 678 C C . VAL A 1 89 ? 0.628 2.537 -8.509 1.00 83.56 89 VAL A C 1
ATOM 680 O O . VAL A 1 89 ? 0.067 2.346 -7.432 1.00 83.56 89 VAL A O 1
ATOM 683 N N . ILE A 1 90 ? 1.843 3.087 -8.597 1.00 84.00 90 ILE A N 1
ATOM 684 C CA . ILE A 1 90 ? 2.649 3.423 -7.416 1.00 84.00 90 ILE A CA 1
ATOM 685 C C . ILE A 1 90 ? 1.957 4.496 -6.568 1.00 84.00 90 ILE A C 1
ATOM 687 O O . ILE A 1 90 ? 1.856 4.351 -5.350 1.00 84.00 90 ILE A O 1
ATOM 691 N N . ALA A 1 91 ? 1.406 5.535 -7.202 1.00 85.00 91 ALA A N 1
ATOM 692 C CA . ALA A 1 91 ? 0.635 6.558 -6.502 1.00 85.00 91 ALA A CA 1
ATOM 693 C C . ALA A 1 91 ? -0.597 5.968 -5.787 1.00 85.00 91 ALA A C 1
ATOM 695 O O . ALA A 1 91 ? -0.840 6.290 -4.625 1.00 85.00 91 ALA A O 1
ATOM 696 N N . CYS A 1 92 ? -1.341 5.065 -6.439 1.00 85.69 92 CYS A N 1
ATOM 697 C CA . CYS A 1 92 ? -2.498 4.394 -5.837 1.00 85.69 92 CYS A CA 1
ATOM 698 C C . CYS A 1 92 ? -2.105 3.504 -4.652 1.00 85.69 92 CYS A C 1
ATOM 700 O O . CYS A 1 92 ? -2.792 3.516 -3.633 1.00 85.69 92 CYS A O 1
ATOM 702 N N . MET A 1 93 ? -0.989 2.776 -4.750 1.00 85.06 93 MET A N 1
ATOM 703 C CA . MET A 1 93 ? -0.470 1.954 -3.653 1.00 85.06 93 MET A CA 1
ATOM 704 C C . MET A 1 93 ? -0.040 2.803 -2.453 1.00 85.06 93 MET A C 1
ATOM 706 O O . MET A 1 93 ? -0.384 2.473 -1.321 1.00 85.06 93 MET A O 1
ATOM 710 N N . CYS A 1 94 ? 0.640 3.932 -2.677 1.00 87.31 94 CYS A N 1
ATOM 711 C CA . CYS A 1 94 ? 0.975 4.864 -1.598 1.00 87.31 94 CYS A CA 1
ATOM 712 C C . CYS A 1 94 ? -0.272 5.443 -0.922 1.00 87.31 94 CYS A C 1
ATOM 714 O O . CYS A 1 94 ? -0.324 5.513 0.304 1.00 87.31 94 CYS A O 1
ATOM 716 N N . LEU A 1 95 ? -1.286 5.834 -1.701 1.00 88.25 95 LEU A N 1
ATOM 717 C CA . LEU A 1 95 ? -2.553 6.318 -1.151 1.00 88.25 95 LEU A CA 1
ATOM 718 C C . LEU A 1 95 ? -3.271 5.233 -0.338 1.00 88.25 95 LEU A C 1
ATOM 720 O O . LEU A 1 95 ? -3.793 5.539 0.732 1.00 88.25 95 LEU A O 1
ATOM 724 N N . ALA A 1 96 ? -3.254 3.979 -0.796 1.00 86.69 96 ALA A N 1
ATOM 725 C CA . ALA A 1 96 ? -3.832 2.856 -0.062 1.00 86.69 96 ALA A CA 1
ATOM 726 C C . ALA A 1 96 ? -3.161 2.669 1.309 1.00 86.69 96 ALA A C 1
ATOM 728 O O . ALA A 1 96 ? -3.864 2.626 2.315 1.00 86.69 96 ALA A O 1
ATOM 729 N N . VAL A 1 97 ? -1.824 2.686 1.374 1.00 88.88 97 VAL A N 1
ATOM 730 C CA . VAL A 1 97 ? -1.081 2.576 2.646 1.00 88.88 97 VAL A CA 1
ATOM 731 C C . VAL A 1 97 ? -1.439 3.711 3.609 1.00 88.88 97 VAL A C 1
ATOM 733 O O . VAL A 1 97 ? -1.641 3.477 4.799 1.00 88.88 97 VAL A O 1
ATOM 736 N N . ILE A 1 98 ? -1.562 4.949 3.117 1.00 90.62 98 ILE A N 1
ATOM 737 C CA . ILE A 1 98 ? -1.958 6.090 3.959 1.00 90.62 98 ILE A CA 1
ATOM 738 C C . ILE A 1 98 ? -3.360 5.865 4.541 1.00 90.62 98 ILE A C 1
ATOM 740 O O . ILE A 1 98 ? -3.567 6.065 5.738 1.00 90.62 98 ILE A O 1
ATOM 744 N N . VAL A 1 99 ? -4.313 5.419 3.717 1.00 88.31 99 VAL A N 1
ATOM 745 C CA . VAL A 1 99 ? -5.682 5.113 4.158 1.00 88.31 99 VAL A CA 1
ATOM 746 C C . VAL A 1 99 ? -5.697 3.967 5.176 1.00 88.31 99 VAL A C 1
ATOM 748 O O . VAL A 1 99 ? -6.393 4.071 6.185 1.00 88.31 99 VAL A O 1
ATOM 751 N N . GLU A 1 100 ? -4.905 2.913 4.971 1.00 88.12 100 GLU A N 1
ATOM 752 C CA . GLU A 1 100 ? -4.762 1.788 5.906 1.00 88.12 100 GLU A CA 1
ATOM 753 C C . GLU A 1 100 ? -4.212 2.241 7.270 1.00 88.12 100 GLU A C 1
ATOM 755 O O . GLU A 1 100 ? -4.769 1.883 8.311 1.00 88.12 100 GLU A O 1
ATOM 760 N N . VAL A 1 101 ? -3.172 3.084 7.290 1.00 89.94 101 VAL A N 1
ATOM 761 C CA . VAL A 1 101 ? -2.586 3.628 8.529 1.00 89.94 101 VAL A CA 1
ATOM 762 C C . VAL A 1 101 ? -3.583 4.520 9.268 1.00 89.94 101 VAL A C 1
ATOM 764 O O . VAL A 1 101 ? -3.761 4.373 10.479 1.00 89.94 101 VAL A O 1
ATOM 767 N N . VAL A 1 102 ? -4.270 5.418 8.555 1.00 89.12 102 VAL A N 1
ATOM 768 C CA . VAL A 1 102 ? -5.308 6.279 9.145 1.00 89.12 102 VAL A CA 1
ATOM 769 C C . VAL A 1 102 ? -6.443 5.432 9.719 1.0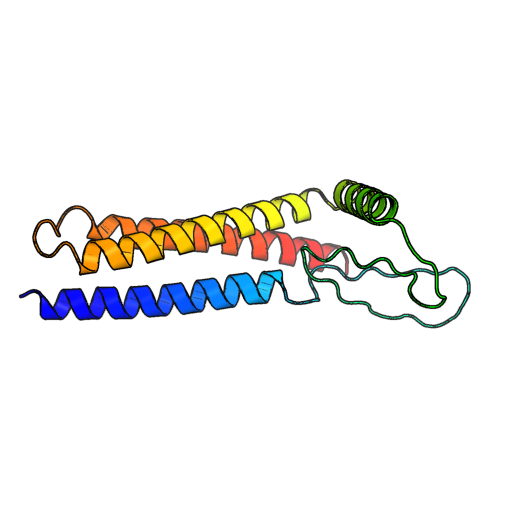0 89.12 102 VAL A C 1
ATOM 771 O O . VAL A 1 102 ? -6.888 5.691 10.838 1.00 89.12 102 VAL A O 1
ATOM 774 N N . ALA A 1 103 ? -6.869 4.380 9.013 1.00 85.88 103 ALA A N 1
ATOM 775 C CA . ALA A 1 103 ? -7.887 3.457 9.498 1.00 85.88 103 ALA A CA 1
ATOM 776 C C . ALA A 1 103 ? -7.437 2.724 10.772 1.00 85.88 103 ALA A C 1
ATOM 778 O O . ALA A 1 103 ? -8.221 2.629 11.715 1.00 85.88 103 ALA A O 1
ATOM 779 N N . LEU A 1 104 ? -6.186 2.262 10.862 1.00 85.75 104 LEU A N 1
ATOM 780 C CA . LEU A 1 104 ? -5.651 1.619 12.070 1.00 85.75 104 LEU A CA 1
ATOM 781 C C . LEU A 1 104 ? -5.614 2.572 13.269 1.00 85.75 104 LEU A C 1
ATOM 783 O O . LEU A 1 104 ? -6.113 2.221 14.340 1.00 85.75 1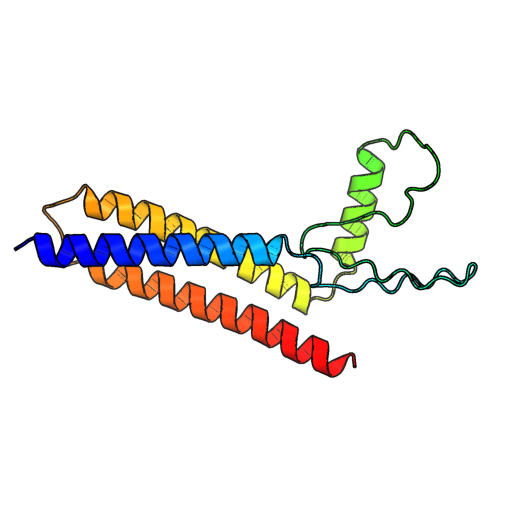04 LEU A O 1
ATOM 787 N N . ILE A 1 105 ? -5.101 3.793 13.086 1.00 88.00 105 ILE A N 1
ATOM 788 C CA . ILE A 1 105 ? -5.087 4.830 14.132 1.00 88.00 105 ILE A CA 1
ATOM 789 C C . ILE A 1 105 ? -6.515 5.106 14.609 1.00 88.00 105 ILE A C 1
ATOM 791 O O . ILE A 1 105 ? -6.788 5.133 15.810 1.00 88.00 105 ILE A O 1
ATOM 795 N N . TRP A 1 106 ? -7.452 5.241 13.673 1.00 82.38 106 TRP A N 1
ATOM 796 C CA . TRP A 1 106 ? -8.859 5.466 13.983 1.00 82.38 106 TRP A CA 1
ATOM 797 C C . TRP A 1 106 ? -9.500 4.273 14.710 1.00 82.38 106 TRP A C 1
ATOM 799 O O . TRP A 1 106 ? -10.319 4.447 15.617 1.00 82.38 106 TRP A O 1
ATOM 809 N N . THR A 1 107 ? -9.089 3.047 14.384 1.00 80.81 107 THR A N 1
ATOM 810 C CA . THR A 1 107 ? -9.532 1.830 15.079 1.00 80.81 107 THR A CA 1
ATOM 811 C C . THR A 1 107 ? -9.062 1.840 16.539 1.00 80.81 107 THR A C 1
ATOM 813 O O . THR A 1 107 ? -9.851 1.551 17.433 1.00 80.81 107 THR A O 1
ATOM 816 N N . ILE A 1 108 ? -7.825 2.270 16.811 1.00 81.00 108 ILE A N 1
ATOM 817 C CA . ILE A 1 108 ? -7.288 2.406 18.178 1.00 81.00 108 ILE A CA 1
ATOM 818 C C . ILE A 1 108 ? -8.047 3.488 18.960 1.00 81.00 108 ILE A C 1
ATOM 820 O O . ILE A 1 108 ? -8.507 3.242 20.076 1.00 81.00 108 ILE A O 1
ATOM 824 N N . VAL A 1 109 ? -8.256 4.665 18.364 1.00 80.25 109 VAL A N 1
ATOM 825 C CA . VAL A 1 109 ? -8.985 5.774 19.006 1.00 80.25 109 VAL A CA 1
ATOM 826 C C . VAL A 1 109 ? -10.423 5.371 19.350 1.00 80.25 109 VAL A C 1
ATOM 828 O O . VAL A 1 109 ? -10.902 5.651 20.448 1.00 80.25 109 VAL A O 1
ATOM 831 N N . THR A 1 110 ? -11.108 4.663 18.450 1.00 76.62 110 THR A N 1
ATOM 832 C CA . THR A 1 110 ? -12.485 4.187 18.680 1.00 76.62 110 THR A CA 1
ATOM 833 C C . THR A 1 110 ? -12.584 3.035 19.681 1.00 76.62 110 THR A C 1
ATOM 835 O O . THR A 1 110 ? -13.671 2.796 20.211 1.00 76.62 110 THR A O 1
ATOM 838 N N . ILE A 1 111 ? -11.488 2.322 19.956 1.00 72.56 111 ILE A N 1
ATOM 839 C CA . ILE A 1 111 ? -11.400 1.351 21.054 1.00 72.56 111 ILE A CA 1
ATOM 840 C C . ILE A 1 111 ? -11.272 2.078 22.404 1.00 72.56 111 ILE A C 1
ATOM 842 O O . ILE A 1 111 ? -11.899 1.665 23.377 1.00 72.56 111 ILE A O 1
ATOM 846 N N . CYS A 1 112 ? -10.521 3.183 22.463 1.00 71.25 112 CYS A N 1
ATOM 847 C CA . CYS A 1 112 ? -10.343 3.979 23.683 1.00 71.25 112 CYS A CA 1
ATOM 848 C C . CYS A 1 112 ? -11.549 4.889 24.009 1.00 71.25 112 CYS A C 1
ATOM 850 O O . CYS A 1 112 ? -11.826 5.151 25.179 1.00 71.25 112 CYS A O 1
ATOM 852 N N . ALA A 1 113 ? -12.293 5.360 23.002 1.00 65.31 113 ALA A N 1
ATOM 853 C CA . ALA A 1 113 ? -13.454 6.239 23.164 1.00 65.31 113 ALA A CA 1
ATOM 854 C C . ALA A 1 113 ? -14.766 5.446 23.365 1.00 65.31 113 ALA A C 1
ATOM 856 O O . ALA A 1 113 ? -15.595 5.323 22.464 1.00 65.31 113 ALA A O 1
ATOM 857 N N . CYS A 1 114 ? -14.984 4.907 24.568 1.00 61.97 114 CYS A N 1
ATOM 858 C CA . CYS A 1 114 ? -16.113 4.013 24.880 1.00 61.97 114 CYS A CA 1
ATOM 859 C C . CYS A 1 114 ? -17.535 4.632 24.849 1.00 61.97 114 CYS A C 1
ATOM 861 O O . CYS A 1 114 ? -18.495 3.872 24.969 1.00 61.97 114 CYS A O 1
ATOM 863 N N . CYS A 1 115 ? -17.721 5.950 24.665 1.00 54.75 115 CYS A N 1
ATOM 864 C CA . CYS A 1 115 ? -19.026 6.602 24.912 1.00 54.75 115 CYS A CA 1
ATOM 865 C C . CYS A 1 115 ? -19.743 7.262 23.708 1.00 54.75 115 CYS A C 1
ATOM 867 O O . CYS A 1 115 ? -20.898 7.642 23.865 1.00 54.75 115 CYS A O 1
ATOM 869 N N . CYS A 1 116 ? -19.161 7.353 22.501 1.00 55.72 116 CYS A N 1
ATOM 870 C CA . CYS A 1 116 ? -19.789 8.043 21.345 1.00 55.72 116 CYS A CA 1
ATOM 871 C C . CYS A 1 116 ? -19.782 7.192 20.058 1.00 55.72 116 CYS A C 1
ATOM 873 O O . CYS A 1 116 ? -19.242 7.577 19.023 1.00 55.72 116 CYS A O 1
ATOM 875 N N . LYS A 1 117 ? -20.353 5.985 20.136 1.00 57.53 117 LYS A N 1
ATOM 876 C CA . LYS A 1 117 ? -20.087 4.876 19.203 1.00 57.53 117 LYS A CA 1
ATOM 877 C C . LYS A 1 117 ? -20.864 4.901 17.872 1.00 57.53 117 LYS A C 1
ATOM 879 O O . LYS A 1 117 ? -20.388 4.332 16.896 1.00 57.53 117 LYS A O 1
ATOM 884 N N . SER A 1 118 ? -22.017 5.568 17.787 1.00 57.78 118 SER A N 1
ATOM 885 C CA . SER A 1 118 ? -22.928 5.398 16.635 1.00 57.78 118 SER A CA 1
ATOM 886 C C . SER A 1 118 ? -22.526 6.123 15.341 1.00 57.78 118 SER A C 1
ATOM 888 O O . SER A 1 118 ? -22.915 5.666 14.273 1.00 57.78 118 SER A O 1
ATOM 890 N N . CYS A 1 119 ? -21.729 7.199 15.389 1.00 53.38 119 CYS A N 1
ATOM 891 C CA . CYS A 1 119 ? -21.309 7.917 14.169 1.00 53.38 119 CYS A CA 1
ATOM 892 C C . CYS A 1 119 ? -19.990 7.413 13.560 1.00 53.38 119 CYS A C 1
ATOM 894 O O . CYS A 1 119 ? -19.736 7.654 12.385 1.00 53.38 119 CYS A O 1
ATOM 896 N N . LEU A 1 120 ? -19.137 6.730 14.333 1.00 58.22 120 LEU A N 1
ATOM 897 C CA . LEU A 1 120 ? -17.770 6.402 13.896 1.00 58.22 120 LEU A CA 1
ATOM 898 C C . LEU A 1 120 ? -17.630 5.003 13.277 1.00 58.22 120 LEU A C 1
ATOM 900 O O . LEU A 1 120 ? -16.686 4.763 12.529 1.00 58.22 120 LEU A O 1
ATOM 904 N N . VAL A 1 121 ? -18.566 4.090 13.554 1.00 65.19 121 VAL A N 1
ATOM 905 C CA . VAL A 1 121 ? -18.546 2.708 13.041 1.00 65.19 121 VAL A CA 1
ATOM 906 C C . VAL A 1 121 ? -18.687 2.604 11.514 1.00 65.19 121 VAL A C 1
ATOM 908 O O . VAL A 1 121 ? -17.936 1.816 10.941 1.00 65.19 121 VAL A O 1
ATOM 911 N N . PRO A 1 122 ? -19.561 3.361 10.814 1.00 67.56 122 PRO A N 1
ATOM 912 C CA . PRO A 1 122 ? -19.681 3.227 9.359 1.00 67.56 122 PRO A CA 1
ATOM 913 C C . PRO A 1 122 ? -18.492 3.825 8.595 1.00 67.56 122 PRO A C 1
ATOM 915 O O . PRO A 1 122 ? -18.304 3.513 7.425 1.00 67.56 122 PRO A O 1
ATOM 918 N N . LEU A 1 123 ? -17.655 4.641 9.241 1.00 74.31 123 LEU A N 1
ATOM 919 C CA . LEU A 1 123 ? -16.519 5.283 8.583 1.00 74.31 123 LEU A CA 1
ATOM 920 C C . LEU A 1 123 ? -15.371 4.295 8.285 1.00 74.31 123 LEU A C 1
ATOM 922 O O . LEU A 1 123 ? -14.731 4.390 7.241 1.00 74.31 123 LEU A O 1
ATOM 926 N N . LEU A 1 124 ? -15.152 3.301 9.155 1.00 73.62 124 LEU A N 1
ATOM 927 C CA . LEU A 1 124 ? -14.149 2.240 8.964 1.00 73.62 124 LEU A CA 1
ATOM 928 C C . LEU A 1 124 ? -14.347 1.414 7.676 1.00 73.62 124 LEU A C 1
ATOM 930 O O . LEU A 1 124 ? -13.394 1.301 6.901 1.00 73.62 124 LEU A O 1
ATOM 934 N N . PRO A 1 125 ? -15.534 0.825 7.413 1.00 79.12 125 PRO A N 1
ATOM 935 C CA . PRO A 1 125 ? -15.747 0.029 6.208 1.00 79.12 125 PRO A CA 1
ATOM 936 C C . PRO A 1 125 ? -15.685 0.873 4.932 1.00 79.12 125 PRO A C 1
ATOM 938 O O . PRO A 1 125 ? -15.313 0.342 3.892 1.00 79.12 125 PRO A O 1
ATOM 941 N N . ILE A 1 126 ? -15.973 2.179 4.998 1.00 81.62 126 ILE A N 1
ATOM 942 C CA . ILE A 1 126 ? -15.808 3.090 3.855 1.00 81.62 126 ILE A CA 1
ATOM 943 C C . ILE A 1 126 ? -14.324 3.238 3.502 1.00 81.62 126 ILE A C 1
ATOM 945 O O . ILE A 1 126 ? -13.967 3.086 2.337 1.00 81.62 126 ILE A O 1
ATOM 949 N N . PHE A 1 127 ? -13.447 3.468 4.486 1.00 80.56 127 PHE A N 1
ATOM 950 C CA . PHE A 1 127 ? -12.002 3.536 4.232 1.00 80.56 127 PHE A CA 1
ATOM 951 C C . PHE A 1 127 ? -11.446 2.217 3.687 1.00 80.56 127 PHE A C 1
ATOM 953 O O . PHE A 1 127 ? -10.679 2.231 2.725 1.00 80.56 127 PHE A O 1
ATOM 960 N N . ALA A 1 128 ? -11.882 1.080 4.238 1.00 80.19 128 ALA A N 1
ATOM 961 C CA . ALA A 1 128 ? -11.493 -0.236 3.733 1.00 80.19 128 ALA A CA 1
ATOM 962 C C . ALA A 1 128 ? -11.986 -0.478 2.296 1.00 80.19 128 ALA A C 1
ATOM 964 O O . ALA A 1 128 ? -11.238 -0.991 1.468 1.00 80.19 128 ALA A O 1
ATOM 965 N N . PHE A 1 129 ? -13.216 -0.070 1.973 1.00 85.19 129 PHE A N 1
ATOM 966 C CA . PHE A 1 129 ? -13.766 -0.193 0.625 1.00 85.19 129 PHE A CA 1
ATOM 967 C C . PHE A 1 129 ? -12.996 0.665 -0.383 1.00 85.19 129 PHE A C 1
ATOM 969 O O . PHE A 1 129 ? -12.614 0.175 -1.443 1.00 85.19 129 PHE A O 1
ATO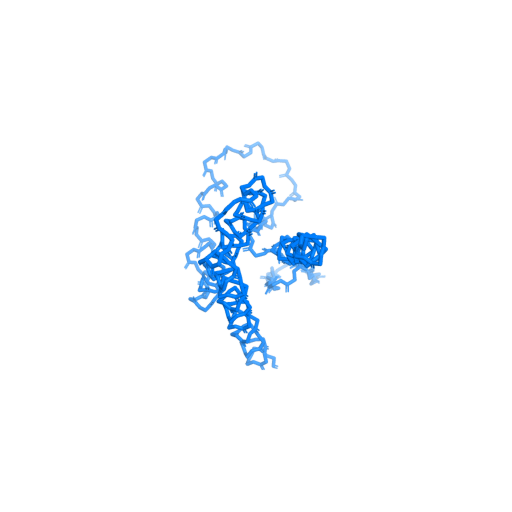M 976 N N . VAL A 1 130 ? -12.707 1.923 -0.041 1.00 86.06 130 VAL A N 1
ATOM 977 C CA . VAL A 1 130 ? -11.910 2.817 -0.894 1.00 86.06 130 VAL A CA 1
ATOM 978 C C . VAL A 1 130 ? -10.502 2.253 -1.106 1.00 86.06 130 VAL A C 1
ATOM 980 O O . VAL A 1 130 ? -10.039 2.206 -2.245 1.00 86.06 130 VAL A O 1
ATOM 983 N N . GLY A 1 131 ? -9.847 1.764 -0.048 1.00 82.12 131 GLY A N 1
ATOM 984 C CA . GLY A 1 131 ? -8.539 1.109 -0.149 1.00 82.12 131 GLY A CA 1
ATOM 985 C C . GLY A 1 131 ? -8.569 -0.121 -1.060 1.00 82.12 131 GLY A C 1
ATOM 986 O O . GLY A 1 131 ? -7.736 -0.248 -1.955 1.00 82.12 131 GLY A O 1
ATOM 987 N N . ALA A 1 132 ? -9.581 -0.979 -0.910 1.00 85.50 132 ALA A N 1
ATOM 988 C CA . ALA A 1 132 ? -9.758 -2.159 -1.751 1.00 85.50 132 ALA A CA 1
ATOM 989 C C . ALA A 1 132 ? -9.968 -1.801 -3.230 1.00 85.50 132 ALA A C 1
ATOM 991 O O . ALA A 1 132 ? -9.380 -2.437 -4.102 1.00 85.50 132 ALA A O 1
ATOM 992 N N . VAL A 1 133 ? -10.758 -0.764 -3.528 1.00 88.69 133 VAL A N 1
ATOM 993 C CA . VAL A 1 133 ? -10.970 -0.286 -4.903 1.00 88.69 133 VAL A CA 1
ATOM 994 C C . VAL A 1 133 ? -9.670 0.256 -5.501 1.00 88.69 133 VAL A C 1
ATOM 996 O O . VAL A 1 133 ? -9.341 -0.085 -6.636 1.00 88.69 133 VAL A O 1
ATOM 999 N N . LEU A 1 134 ? -8.895 1.043 -4.749 1.00 84.69 134 LEU A N 1
ATOM 1000 C CA . LEU A 1 134 ? -7.601 1.561 -5.209 1.00 84.69 134 LEU A CA 1
ATOM 1001 C C . LEU A 1 134 ? -6.606 0.433 -5.508 1.00 84.69 134 LEU A C 1
ATOM 1003 O O . LEU A 1 134 ? -5.964 0.447 -6.560 1.00 84.69 134 LEU A O 1
ATOM 1007 N N . LEU A 1 135 ? -6.513 -0.568 -4.627 1.00 83.94 135 LEU A N 1
ATOM 1008 C CA . LEU A 1 135 ? -5.664 -1.743 -4.838 1.00 83.94 135 LEU A CA 1
ATOM 1009 C C . LEU A 1 135 ? -6.146 -2.587 -6.027 1.00 83.94 135 LEU A C 1
ATOM 1011 O O . LEU A 1 135 ? -5.330 -3.037 -6.830 1.00 83.94 135 LEU A O 1
ATOM 1015 N N . ALA A 1 136 ? -7.458 -2.757 -6.201 1.00 88.12 136 ALA A N 1
ATOM 1016 C CA . ALA A 1 136 ? -8.023 -3.476 -7.340 1.00 88.12 136 ALA A CA 1
ATOM 1017 C C . ALA A 1 136 ? -7.720 -2.775 -8.673 1.00 88.12 136 ALA A C 1
ATOM 1019 O O . ALA A 1 136 ? -7.344 -3.435 -9.642 1.00 88.12 136 ALA A O 1
ATOM 1020 N N . ILE A 1 137 ? -7.822 -1.443 -8.722 1.00 86.88 137 ILE A N 1
ATOM 1021 C CA . ILE A 1 137 ? -7.441 -0.646 -9.897 1.00 86.88 137 ILE A CA 1
ATOM 1022 C C . ILE A 1 137 ? -5.940 -0.799 -10.173 1.00 86.88 137 ILE A C 1
ATOM 1024 O O . ILE A 1 137 ? -5.553 -1.043 -11.316 1.00 86.88 137 ILE A O 1
ATOM 1028 N N . ALA A 1 138 ? -5.100 -0.713 -9.138 1.00 82.62 138 ALA A N 1
ATOM 1029 C CA . ALA A 1 138 ? -3.652 -0.864 -9.254 1.00 82.62 138 ALA A CA 1
ATOM 1030 C C . ALA A 1 138 ? -3.261 -2.228 -9.860 1.00 82.62 138 ALA A C 1
ATOM 1032 O O . ALA A 1 138 ? -2.516 -2.288 -10.841 1.00 82.62 138 ALA A O 1
ATOM 1033 N N . VAL A 1 139 ? -3.824 -3.321 -9.337 1.00 83.06 139 VAL A N 1
ATOM 1034 C CA . VAL A 1 139 ? -3.582 -4.683 -9.842 1.00 83.06 139 VAL A CA 1
ATOM 1035 C C . VAL A 1 139 ? -4.194 -4.888 -11.230 1.00 83.06 139 VAL A C 1
ATOM 1037 O O . VAL A 1 139 ? -3.583 -5.536 -12.078 1.00 83.06 139 VAL A O 1
ATOM 1040 N N . GLY A 1 140 ? -5.367 -4.312 -11.502 1.00 85.69 140 GLY A N 1
ATOM 1041 C CA . GLY A 1 140 ? -6.031 -4.402 -12.803 1.00 85.69 140 GLY A CA 1
ATOM 1042 C C . GLY A 1 140 ? -5.217 -3.753 -13.923 1.00 85.69 140 GLY A C 1
ATOM 1043 O O . GLY A 1 140 ? -4.969 -4.383 -14.952 1.00 85.69 140 GLY A O 1
ATOM 1044 N N . ILE A 1 141 ? -4.732 -2.526 -13.705 1.00 83.75 141 ILE A N 1
ATOM 1045 C CA . ILE A 1 141 ? -3.864 -1.820 -14.660 1.00 83.75 141 ILE A CA 1
ATOM 1046 C C . ILE A 1 141 ? -2.577 -2.612 -14.892 1.00 83.75 141 ILE A C 1
ATOM 1048 O O . ILE A 1 141 ? -2.134 -2.744 -16.035 1.00 83.75 141 ILE A O 1
ATOM 1052 N N . TYR A 1 142 ? -1.989 -3.160 -13.827 1.00 77.12 142 TYR A N 1
ATOM 1053 C CA . TYR A 1 142 ? -0.787 -3.975 -13.933 1.00 77.12 142 TYR A CA 1
ATOM 1054 C C . TYR A 1 142 ? -1.021 -5.252 -14.754 1.00 77.12 142 TYR A C 1
ATOM 1056 O O . TYR A 1 142 ? -0.279 -5.529 -15.695 1.00 77.12 142 TYR A O 1
ATOM 1064 N N . GLY A 1 143 ? -2.091 -5.993 -14.458 1.00 81.50 143 GLY A N 1
ATOM 1065 C CA . GLY A 1 143 ? -2.426 -7.240 -15.144 1.00 81.50 143 GLY A CA 1
ATOM 1066 C C . GLY A 1 143 ? -2.715 -7.052 -16.635 1.00 81.50 143 GLY A C 1
ATOM 1067 O O . GLY A 1 143 ? -2.261 -7.851 -17.456 1.00 81.50 143 GLY A O 1
ATOM 1068 N N . VAL A 1 144 ? -3.421 -5.979 -17.006 1.00 82.88 144 VAL A N 1
ATOM 1069 C CA . VAL A 1 144 ? -3.705 -5.663 -18.417 1.00 82.88 144 VAL A CA 1
ATOM 1070 C C . VAL A 1 144 ? -2.425 -5.286 -19.164 1.00 82.88 144 VAL A C 1
ATOM 1072 O O . VAL A 1 144 ? -2.174 -5.828 -20.239 1.00 82.88 144 VAL A O 1
ATOM 1075 N N . ASN A 1 145 ? -1.578 -4.427 -18.583 1.00 75.88 145 ASN A N 1
ATOM 1076 C CA . ASN A 1 145 ? -0.299 -4.048 -19.196 1.00 75.88 145 ASN A CA 1
ATOM 1077 C C . ASN A 1 145 ? 0.654 -5.241 -19.343 1.00 75.88 145 ASN A C 1
ATOM 1079 O O . ASN A 1 145 ? 1.328 -5.367 -20.363 1.00 75.88 145 ASN A O 1
ATOM 1083 N N . TYR A 1 146 ? 0.682 -6.149 -18.364 1.00 70.94 146 TYR A N 1
ATOM 1084 C CA . TYR A 1 146 ? 1.480 -7.370 -18.448 1.00 70.94 146 TYR A CA 1
ATOM 1085 C C . TYR A 1 146 ? 1.024 -8.274 -19.600 1.00 70.94 146 TYR A C 1
ATOM 1087 O O . TYR A 1 146 ? 1.852 -8.800 -20.339 1.00 70.94 146 TYR A O 1
ATOM 1095 N N . LYS A 1 147 ? -0.294 -8.423 -19.793 1.00 65.81 147 LYS A N 1
ATOM 1096 C CA . LYS A 1 147 ? -0.853 -9.228 -20.886 1.00 65.81 147 LYS A CA 1
ATOM 1097 C C . LYS A 1 147 ? -0.591 -8.618 -22.265 1.00 65.81 147 LYS A C 1
ATOM 1099 O O . LYS A 1 147 ? -0.482 -9.360 -23.228 1.00 65.81 147 LYS A O 1
ATOM 1104 N N . GLN A 1 148 ? -0.512 -7.293 -22.361 1.00 62.97 148 GLN A N 1
ATOM 1105 C CA . GLN A 1 148 ? -0.285 -6.591 -23.625 1.00 62.97 148 GLN A CA 1
ATOM 1106 C C . GLN A 1 148 ? 1.186 -6.606 -24.080 1.00 62.97 148 GLN A C 1
ATOM 1108 O O . GLN A 1 148 ? 1.448 -6.496 -25.273 1.00 62.97 148 GLN A O 1
ATOM 1113 N N . ASN A 1 149 ? 2.132 -6.769 -23.149 1.00 52.22 149 ASN A N 1
ATOM 1114 C CA . ASN A 1 149 ? 3.572 -6.851 -23.426 1.00 52.22 149 ASN A CA 1
ATOM 1115 C C . ASN A 1 149 ? 4.100 -8.293 -23.584 1.00 52.22 149 ASN A C 1
ATOM 1117 O O . ASN A 1 149 ? 5.318 -8.490 -23.614 1.00 52.22 149 ASN A O 1
ATOM 1121 N N . ARG A 1 150 ? 3.215 -9.293 -23.649 1.00 44.78 150 ARG A N 1
ATOM 1122 C CA . ARG A 1 150 ? 3.556 -10.700 -23.884 1.00 44.78 150 ARG A CA 1
ATOM 1123 C C . ARG A 1 150 ? 3.034 -11.147 -25.244 1.00 44.78 150 ARG A C 1
ATOM 1125 O O . ARG A 1 150 ? 3.757 -11.928 -25.897 1.00 44.78 150 ARG A O 1
#

Radius of gyration: 21.03 Å; chains: 1; bounding box: 58×27×52 Å

Sequence (150 aa):
MCICSFLGQVVFGALMLVALGLTLVSIFTPGWSQLKATSTDIKEVEHINLGIFFCRNPGDSITVTQSSTDVKDFCKHWWDNLSGSMKAVIACMCLAVIVEVVALIWTIVTICACCCKSCLVPLLPIFAFVGAVLLAIAVGIYGVNYKQNR